Protein AF-A0A9N8KTX3-F1 (afdb_monomer_lite)

pLDDT: mean 83.5, std 16.34, range [33.81, 97.0]

Organism: NCBI:txid2773716

Secondary structure (DSSP, 8-state):
----------EEEE-TTS-EEEEE--TT--SEEEEETTEEEEE-SS-EEEEE-S---TTHHHHTT--

Foldseek 3Di:
DDPPPPPQAWDWDADPVGHTPDIDHDPPHFDDKDFEVQFIWTDDPPDIDTDGDPDGDPCHCVVVVVD

Structure (mmCIF, N/CA/C/O backbone):
data_AF-A0A9N8KTX3-F1
#
_entry.id   AF-A0A9N8KTX3-F1
#
loop_
_atom_site.group_PDB
_atom_site.id
_atom_site.type_symbol
_atom_site.label_atom_id
_atom_site.label_alt_id
_atom_site.label_comp_id
_atom_site.label_asym_id
_atom_site.label_entity_id
_atom_site.label_seq_id
_atom_site.pdbx_PDB_ins_code
_atom_site.Cartn_x
_atom_site.Cartn_y
_atom_site.Cartn_z
_atom_site.occupancy
_atom_site.B_iso_or_equiv
_atom_site.auth_seq_id
_atom_site.auth_comp_id
_atom_site.auth_asym_id
_atom_site.auth_atom_id
_atom_site.pdbx_PDB_model_num
ATOM 1 N N . MET A 1 1 ? 28.874 17.343 6.012 1.00 33.81 1 MET A N 1
ATOM 2 C CA . MET A 1 1 ? 27.664 17.373 5.160 1.00 33.81 1 MET A CA 1
ATOM 3 C C . MET A 1 1 ? 27.325 15.932 4.775 1.00 33.81 1 MET A C 1
ATOM 5 O O . MET A 1 1 ? 28.063 15.336 4.007 1.00 33.81 1 MET A O 1
ATOM 9 N N . ARG A 1 2 ? 26.320 15.307 5.409 1.00 35.19 2 ARG A N 1
ATOM 10 C CA . ARG A 1 2 ? 25.966 13.889 5.186 1.00 35.19 2 ARG A CA 1
ATOM 11 C C . ARG A 1 2 ? 24.857 13.842 4.134 1.00 35.19 2 ARG A C 1
ATOM 13 O O . ARG A 1 2 ? 23.736 14.247 4.432 1.00 35.19 2 ARG A O 1
ATOM 20 N N . LEU A 1 3 ? 25.175 13.404 2.917 1.00 35.44 3 LEU A N 1
ATOM 21 C CA . LEU A 1 3 ? 24.185 13.134 1.872 1.00 35.44 3 LEU A CA 1
ATOM 22 C C . LEU A 1 3 ? 23.237 12.049 2.396 1.00 35.44 3 LEU A C 1
ATOM 24 O O . LEU A 1 3 ? 23.607 10.878 2.477 1.00 35.44 3 LEU A O 1
ATOM 28 N N . ARG A 1 4 ? 22.025 12.432 2.813 1.00 43.31 4 ARG A N 1
ATOM 29 C CA . ARG A 1 4 ? 20.958 11.468 3.091 1.00 43.31 4 ARG A CA 1
ATOM 30 C C . ARG A 1 4 ? 20.415 10.988 1.751 1.00 43.31 4 ARG A C 1
ATOM 32 O O . ARG A 1 4 ? 19.370 11.441 1.300 1.00 43.31 4 ARG A O 1
ATOM 39 N N . ASN A 1 5 ? 21.138 10.068 1.125 1.00 40.75 5 ASN A N 1
ATOM 40 C CA . ASN A 1 5 ? 20.563 9.191 0.117 1.00 40.75 5 ASN A CA 1
ATOM 41 C C . ASN A 1 5 ? 19.596 8.247 0.839 1.00 40.75 5 ASN A C 1
ATOM 43 O O . ASN A 1 5 ? 19.911 7.087 1.092 1.00 40.75 5 ASN A O 1
ATOM 47 N N . TYR A 1 6 ? 18.411 8.745 1.199 1.00 45.56 6 TYR A N 1
ATOM 48 C CA . TYR A 1 6 ? 17.267 7.856 1.287 1.00 45.56 6 TYR A CA 1
ATOM 49 C C . TYR A 1 6 ? 17.022 7.427 -0.154 1.00 45.56 6 TYR A C 1
ATOM 51 O O . TYR A 1 6 ? 16.382 8.145 -0.920 1.00 45.56 6 TYR A O 1
ATOM 59 N N . LEU A 1 7 ? 17.588 6.282 -0.547 1.00 48.72 7 LEU A N 1
ATOM 60 C CA . LEU A 1 7 ? 16.966 5.453 -1.571 1.00 48.72 7 LEU A CA 1
ATOM 61 C C . LEU A 1 7 ? 15.469 5.540 -1.291 1.00 48.72 7 LEU A C 1
ATOM 63 O O . LEU A 1 7 ? 15.042 5.163 -0.200 1.00 48.72 7 LEU A O 1
ATOM 67 N N . LEU A 1 8 ? 14.708 6.159 -2.196 1.00 55.53 8 LEU A N 1
ATOM 68 C CA . LEU A 1 8 ? 13.256 6.200 -2.107 1.00 55.53 8 LEU A CA 1
ATOM 69 C C . LEU A 1 8 ? 12.817 4.741 -2.152 1.00 55.53 8 LEU A C 1
ATOM 71 O O . LEU A 1 8 ? 12.625 4.190 -3.235 1.00 55.53 8 LEU A O 1
ATOM 75 N N . MET A 1 9 ? 12.756 4.095 -0.985 1.00 58.12 9 MET A N 1
ATOM 76 C CA . MET A 1 9 ? 12.266 2.740 -0.883 1.00 58.12 9 MET A CA 1
ATOM 77 C C . MET A 1 9 ? 10.834 2.809 -1.385 1.00 58.12 9 MET A C 1
ATOM 79 O O . MET A 1 9 ? 10.025 3.629 -0.932 1.00 58.12 9 MET A O 1
ATOM 83 N N . ARG A 1 10 ? 10.619 2.035 -2.442 1.00 74.81 10 ARG A N 1
ATOM 84 C CA . ARG A 1 10 ? 9.411 1.942 -3.244 1.00 74.81 10 ARG A CA 1
ATOM 85 C C . ARG A 1 10 ? 9.095 0.459 -3.354 1.00 74.81 10 ARG A C 1
ATOM 87 O O . ARG A 1 10 ? 10.006 -0.353 -3.532 1.00 74.81 10 ARG A O 1
ATOM 94 N N . LYS A 1 11 ? 7.816 0.098 -3.270 1.00 80.19 11 LYS A N 1
ATOM 95 C CA . LYS A 1 11 ? 7.373 -1.277 -3.514 1.00 80.19 11 LYS A CA 1
ATOM 96 C C . LYS A 1 11 ? 6.840 -1.340 -4.934 1.00 80.19 11 LYS A C 1
ATOM 98 O O . LYS A 1 11 ? 5.924 -0.601 -5.286 1.00 80.19 11 LYS A O 1
ATOM 103 N N . TYR A 1 12 ? 7.461 -2.190 -5.734 1.00 87.50 12 TYR A N 1
ATOM 104 C CA . TYR A 1 12 ? 7.130 -2.400 -7.135 1.00 87.50 12 TYR A CA 1
ATOM 105 C C . TYR A 1 12 ? 6.124 -3.545 -7.238 1.00 87.50 12 TYR A C 1
ATOM 107 O O . TYR A 1 12 ? 6.294 -4.573 -6.582 1.00 87.50 12 TYR A O 1
ATOM 115 N N . SER A 1 13 ? 5.079 -3.350 -8.034 1.00 88.06 13 SER A N 1
ATOM 116 C CA . SER A 1 13 ? 4.079 -4.371 -8.338 1.00 88.06 13 SER A CA 1
ATOM 117 C C . SER A 1 13 ? 4.346 -4.935 -9.724 1.00 88.06 13 SER A C 1
ATOM 119 O O . SER A 1 13 ? 4.556 -4.169 -10.664 1.00 88.06 13 SER A O 1
ATOM 121 N N . TRP A 1 14 ? 4.318 -6.254 -9.850 1.00 91.81 14 TRP A N 1
ATOM 122 C CA . TRP A 1 14 ? 4.640 -6.972 -11.078 1.00 91.81 14 TRP A CA 1
ATOM 123 C C . TRP A 1 14 ? 3.523 -7.956 -11.409 1.00 91.81 14 TRP A C 1
ATOM 125 O O . TRP A 1 14 ? 2.871 -8.476 -10.500 1.00 91.81 14 TRP A O 1
ATOM 135 N N . ASN A 1 15 ? 3.305 -8.225 -12.695 1.00 91.94 15 ASN A N 1
ATOM 136 C CA . ASN A 1 15 ? 2.478 -9.355 -13.110 1.00 91.94 15 ASN A CA 1
ATOM 137 C C . ASN A 1 15 ? 3.290 -10.675 -13.034 1.00 91.94 15 ASN A C 1
ATOM 139 O O . ASN A 1 15 ? 4.514 -10.635 -12.869 1.00 91.94 15 ASN A O 1
ATOM 143 N N . PRO A 1 16 ? 2.645 -11.850 -13.173 1.00 92.75 16 PRO A N 1
ATOM 144 C CA . PRO A 1 16 ? 3.339 -13.143 -13.148 1.00 92.75 16 PRO A CA 1
ATOM 145 C C . PRO A 1 16 ? 4.383 -13.344 -14.258 1.00 92.75 16 PRO A C 1
ATOM 147 O O . PRO A 1 16 ? 5.252 -14.198 -14.125 1.00 92.75 16 PRO A O 1
ATOM 150 N N . GLU A 1 17 ? 4.317 -12.562 -15.335 1.00 97.00 17 GLU A N 1
ATOM 151 C CA . GLU A 1 17 ? 5.266 -12.590 -16.457 1.00 97.00 17 GLU A CA 1
ATOM 152 C C . GLU A 1 17 ? 6.491 -11.690 -16.212 1.00 97.00 17 GLU A C 1
ATOM 154 O O . GLU A 1 17 ? 7.398 -11.638 -17.039 1.00 97.00 17 GLU A O 1
ATOM 159 N N . GLY A 1 18 ? 6.539 -10.971 -15.085 1.00 94.12 18 GLY A N 1
ATOM 160 C CA . GLY A 1 18 ? 7.636 -10.063 -14.748 1.00 94.12 18 GLY A CA 1
ATOM 161 C C . GLY A 1 18 ? 7.517 -8.664 -15.361 1.00 94.12 18 GLY A C 1
ATOM 162 O O . GLY A 1 18 ? 8.503 -7.931 -15.400 1.00 94.12 18 GLY A O 1
ATOM 163 N N . VAL A 1 19 ? 6.330 -8.253 -15.815 1.00 96.25 19 VAL A N 1
ATOM 164 C CA . VAL A 1 19 ? 6.052 -6.885 -16.284 1.00 96.25 19 VAL A CA 1
ATOM 165 C C . VAL A 1 19 ? 5.723 -5.980 -15.098 1.00 96.25 19 VAL A C 1
ATOM 167 O O . VAL A 1 19 ? 4.864 -6.309 -14.277 1.00 96.25 19 VAL A O 1
ATOM 170 N N . LEU A 1 20 ? 6.388 -4.822 -15.009 1.00 93.88 20 LEU A N 1
ATOM 171 C CA . LEU A 1 20 ? 6.129 -3.827 -13.967 1.00 93.88 20 LEU A CA 1
ATOM 172 C C . LEU A 1 20 ? 4.756 -3.181 -14.189 1.00 93.88 20 LEU A C 1
ATOM 174 O O . LEU A 1 20 ? 4.548 -2.478 -15.173 1.00 93.88 20 LEU A O 1
ATOM 178 N N . LEU A 1 21 ? 3.843 -3.376 -13.241 1.00 91.12 21 LEU A N 1
ATOM 179 C CA . LEU A 1 21 ? 2.489 -2.818 -13.272 1.00 91.12 21 LEU A CA 1
ATOM 180 C C . LEU A 1 21 ? 2.399 -1.452 -12.590 1.00 91.12 21 LEU A C 1
ATOM 182 O O . LEU A 1 21 ? 1.516 -0.657 -12.901 1.00 91.12 21 LEU A O 1
ATOM 186 N N . GLY A 1 22 ? 3.287 -1.173 -11.635 1.00 90.19 22 GLY A N 1
ATOM 187 C CA . GLY A 1 22 ? 3.273 0.103 -10.931 1.00 90.19 22 GLY A CA 1
ATOM 188 C C . GLY A 1 22 ? 4.108 0.127 -9.660 1.00 90.19 22 GLY A C 1
ATOM 189 O O . GLY A 1 22 ? 4.824 -0.820 -9.330 1.00 90.19 22 GLY A O 1
ATOM 190 N N . VAL A 1 23 ? 4.012 1.245 -8.941 1.00 89.19 23 VAL A N 1
ATOM 191 C CA . VAL A 1 23 ? 4.814 1.518 -7.747 1.00 89.19 23 VAL A CA 1
ATOM 192 C C . VAL A 1 23 ? 3.946 2.098 -6.640 1.00 89.19 23 VAL A C 1
ATOM 194 O O . VAL A 1 23 ? 3.261 3.097 -6.844 1.00 89.19 23 VAL A O 1
ATOM 197 N N . PHE A 1 24 ? 4.046 1.531 -5.441 1.00 88.44 24 PHE A N 1
ATOM 198 C CA . PHE A 1 24 ? 3.533 2.157 -4.229 1.00 88.44 24 PHE A CA 1
ATOM 199 C C . PHE A 1 24 ? 4.595 3.084 -3.636 1.00 88.44 24 PHE A C 1
ATOM 201 O O . PHE A 1 24 ? 5.720 2.659 -3.341 1.00 88.44 24 PHE A O 1
ATOM 208 N N . ALA A 1 25 ? 4.221 4.344 -3.427 1.00 88.75 25 ALA A N 1
ATOM 209 C CA . ALA A 1 25 ? 5.050 5.361 -2.796 1.00 88.75 25 ALA A CA 1
ATOM 210 C C . ALA A 1 25 ? 4.267 6.039 -1.668 1.00 88.75 25 ALA A C 1
ATOM 212 O O . ALA A 1 25 ? 3.123 6.447 -1.850 1.00 88.75 25 ALA A O 1
ATOM 213 N N . VAL A 1 26 ? 4.899 6.163 -0.503 1.00 87.62 26 VAL A N 1
ATOM 214 C CA . VAL A 1 26 ? 4.342 6.850 0.667 1.00 87.62 26 VAL A CA 1
ATOM 215 C C . VAL A 1 26 ? 5.364 7.847 1.208 1.00 87.62 26 VAL A C 1
ATOM 217 O O . VAL A 1 26 ? 6.568 7.724 0.964 1.00 87.62 26 VAL A O 1
ATOM 220 N N . SER A 1 27 ? 4.886 8.857 1.933 1.00 87.62 27 SER A N 1
ATOM 221 C CA . SER A 1 27 ? 5.753 9.863 2.550 1.00 87.62 27 SER A CA 1
ATOM 222 C C . SER A 1 27 ? 6.720 9.209 3.544 1.00 87.62 27 SER A C 1
ATOM 224 O O . SER A 1 27 ? 6.297 8.464 4.427 1.00 87.62 27 SER A O 1
ATOM 226 N N . GLY A 1 28 ? 8.017 9.493 3.398 1.00 87.25 28 GLY A N 1
ATOM 227 C CA . GLY A 1 28 ? 9.074 8.885 4.213 1.00 87.25 28 GLY A CA 1
ATOM 228 C C . GLY A 1 28 ? 9.579 7.529 3.707 1.00 87.25 28 GLY A C 1
ATOM 229 O O . GLY A 1 28 ? 10.417 6.929 4.367 1.00 87.25 28 GLY A O 1
ATOM 230 N N . GLY A 1 29 ? 9.116 7.059 2.542 1.00 85.88 29 GLY A N 1
ATOM 231 C CA . GLY A 1 29 ? 9.497 5.756 1.985 1.00 85.88 29 GLY A CA 1
ATOM 232 C C . GLY A 1 29 ? 8.729 4.595 2.620 1.00 85.88 29 GLY A C 1
ATOM 233 O O . GLY A 1 29 ? 8.022 4.775 3.613 1.00 85.88 29 GLY A O 1
ATOM 234 N N . ASN A 1 30 ? 8.834 3.405 2.023 1.00 81.50 30 ASN A N 1
ATOM 235 C CA . ASN A 1 30 ? 8.201 2.188 2.537 1.00 81.50 30 ASN A CA 1
ATOM 236 C C . ASN A 1 30 ? 9.225 1.113 2.921 1.00 81.50 30 ASN A C 1
ATOM 238 O O . ASN A 1 30 ? 9.975 0.617 2.087 1.00 81.50 30 ASN A O 1
ATOM 242 N N . ALA A 1 31 ? 9.207 0.697 4.186 1.00 85.12 31 ALA A N 1
ATOM 243 C CA . ALA A 1 31 ? 10.045 -0.399 4.660 1.00 85.12 31 ALA A CA 1
ATOM 244 C C . ALA A 1 31 ? 9.380 -1.747 4.338 1.00 85.12 31 ALA A C 1
ATOM 246 O O . ALA A 1 31 ? 9.989 -2.641 3.739 1.00 85.12 31 ALA A O 1
ATOM 247 N N . ASN A 1 32 ? 8.090 -1.876 4.662 1.00 90.00 32 ASN A N 1
ATOM 248 C CA . ASN A 1 32 ? 7.364 -3.136 4.540 1.00 90.00 32 ASN A CA 1
ATOM 249 C C . ASN A 1 32 ? 5.854 -2.927 4.302 1.00 90.00 32 ASN A C 1
ATOM 251 O O . ASN A 1 32 ? 5.360 -1.795 4.318 1.00 90.00 32 ASN A O 1
ATOM 255 N N . PHE A 1 33 ? 5.140 -4.014 4.013 1.00 92.50 33 PHE A N 1
ATOM 256 C CA . PHE A 1 33 ? 3.699 -4.023 3.783 1.00 92.50 33 PHE A CA 1
ATOM 257 C C . PHE A 1 33 ? 3.064 -5.352 4.215 1.00 92.50 33 PHE A C 1
ATOM 259 O O . PHE A 1 33 ? 3.752 -6.363 4.330 1.00 92.50 33 PHE A O 1
ATOM 266 N N . ALA A 1 34 ? 1.749 -5.349 4.428 1.00 92.19 34 ALA A N 1
ATOM 267 C CA . ALA A 1 34 ? 0.963 -6.548 4.708 1.00 92.19 34 ALA A CA 1
ATOM 268 C C . ALA A 1 34 ? -0.430 -6.439 4.079 1.00 92.19 34 ALA A C 1
ATOM 270 O O . ALA A 1 34 ? -1.124 -5.438 4.278 1.00 92.19 34 ALA A O 1
ATOM 271 N N . PHE A 1 35 ? -0.842 -7.463 3.329 1.00 93.25 35 PHE A N 1
ATOM 272 C CA . PHE A 1 35 ? -2.221 -7.565 2.857 1.00 93.25 35 PHE A CA 1
ATOM 273 C C . PHE A 1 35 ? -3.164 -7.837 4.029 1.00 93.25 35 PHE A C 1
ATOM 275 O O . PHE A 1 35 ? -2.832 -8.581 4.949 1.00 93.25 35 PHE A O 1
ATOM 282 N N . VAL A 1 36 ? -4.344 -7.231 3.975 1.00 93.25 36 VAL A N 1
ATOM 283 C CA . VAL A 1 36 ? -5.425 -7.391 4.952 1.00 93.25 36 VAL A CA 1
ATOM 284 C C . VAL A 1 36 ? -6.762 -7.456 4.212 1.00 93.25 36 VAL A C 1
ATOM 286 O O . VAL A 1 36 ? -6.825 -7.063 3.043 1.00 93.25 36 VAL A O 1
ATOM 289 N N . PRO A 1 37 ? -7.857 -7.900 4.850 1.00 91.69 37 PRO A N 1
ATOM 290 C CA . PRO A 1 37 ? -9.165 -7.878 4.209 1.00 91.69 37 PRO A CA 1
ATOM 291 C C . PRO A 1 37 ? -9.516 -6.466 3.712 1.00 91.69 37 PRO A C 1
ATOM 293 O O . PRO A 1 37 ? -9.464 -5.489 4.466 1.00 91.69 37 PRO A O 1
ATOM 296 N N . GLY A 1 38 ? -9.831 -6.354 2.420 1.00 90.81 38 GLY A N 1
ATOM 297 C CA . GLY A 1 38 ? -10.174 -5.087 1.766 1.00 90.81 38 GLY A CA 1
ATOM 298 C C . GLY A 1 38 ? -8.995 -4.157 1.450 1.00 90.81 38 GLY A C 1
ATOM 299 O O . GLY A 1 38 ? -9.222 -3.017 1.038 1.00 90.81 38 GLY A O 1
A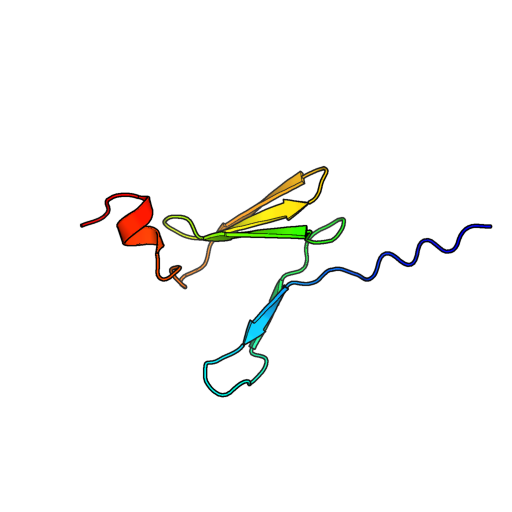TOM 300 N N . GLY A 1 39 ? -7.744 -4.596 1.628 1.00 93.81 39 GLY A N 1
ATOM 301 C CA . GLY A 1 39 ? -6.607 -3.847 1.105 1.00 93.81 39 GLY A CA 1
ATOM 302 C C . GLY A 1 39 ? -5.245 -4.232 1.670 1.00 93.81 39 GLY A C 1
ATOM 303 O O . GLY A 1 39 ? -4.889 -5.404 1.773 1.00 93.81 39 GLY A O 1
ATOM 304 N N . MET A 1 40 ? -4.434 -3.226 1.989 1.00 93.69 40 MET A N 1
ATOM 305 C CA . MET A 1 40 ? -3.059 -3.422 2.444 1.00 93.69 40 MET A CA 1
ATOM 306 C C . MET A 1 40 ? -2.611 -2.301 3.375 1.00 93.69 40 MET A C 1
ATOM 308 O O . MET A 1 40 ? -2.938 -1.128 3.178 1.00 93.69 40 MET A O 1
ATOM 312 N N . TYR A 1 41 ? -1.807 -2.667 4.367 1.00 94.81 41 TYR A N 1
ATOM 313 C CA . TYR A 1 41 ? -1.021 -1.721 5.140 1.00 94.81 41 TYR A CA 1
ATOM 314 C C . TYR A 1 41 ? 0.372 -1.571 4.543 1.00 94.81 41 TYR A C 1
ATOM 316 O O . TYR A 1 41 ? 1.019 -2.561 4.215 1.00 94.81 41 TYR A O 1
ATOM 324 N N . ILE A 1 42 ? 0.850 -0.335 4.447 1.00 93.81 42 ILE A N 1
ATOM 325 C CA . ILE A 1 42 ? 2.234 0.008 4.110 1.00 93.81 42 ILE A CA 1
ATOM 3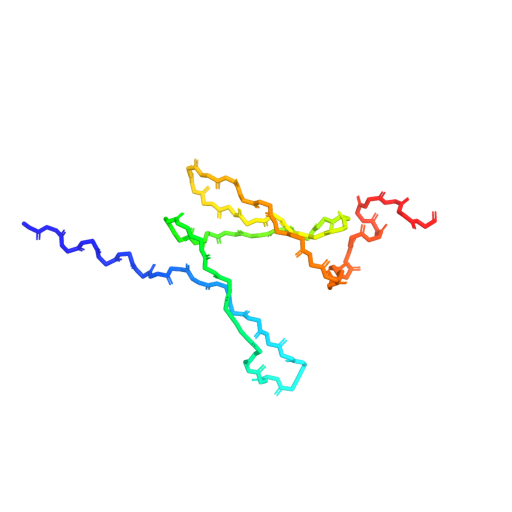26 C C . ILE A 1 42 ? 2.800 0.765 5.301 1.00 93.81 42 ILE A C 1
ATOM 328 O O . ILE A 1 42 ? 2.137 1.659 5.822 1.00 93.81 42 ILE A O 1
ATOM 332 N N . PHE A 1 43 ? 4.012 0.447 5.734 1.00 92.88 43 PHE A N 1
ATOM 333 C CA . PHE A 1 43 ? 4.606 1.124 6.878 1.00 92.88 43 PHE A CA 1
ATOM 334 C C . PHE A 1 43 ? 6.094 1.386 6.711 1.00 92.88 43 PHE A C 1
ATOM 336 O O . PHE A 1 43 ? 6.809 0.741 5.935 1.00 92.88 43 PHE A O 1
ATOM 343 N N . ASN A 1 44 ? 6.528 2.383 7.464 1.00 90.56 44 ASN A N 1
ATOM 344 C CA . ASN A 1 44 ? 7.918 2.676 7.753 1.00 90.56 44 ASN A CA 1
ATOM 345 C C . ASN A 1 44 ? 8.089 2.808 9.270 1.00 90.56 44 ASN A C 1
ATOM 347 O O . ASN A 1 44 ? 7.168 2.524 10.036 1.00 90.56 44 ASN A O 1
ATOM 351 N N . GLU A 1 45 ? 9.267 3.232 9.704 1.00 89.88 45 GLU A N 1
ATOM 352 C CA . GLU A 1 45 ? 9.642 3.333 11.114 1.00 89.88 45 GLU A CA 1
ATOM 353 C C . GLU A 1 45 ? 8.791 4.350 11.897 1.00 89.88 45 GLU A C 1
ATOM 355 O O . GLU A 1 45 ? 8.811 4.348 13.125 1.00 89.88 45 GLU A O 1
ATOM 360 N N . TYR A 1 46 ? 8.044 5.220 11.206 1.00 90.81 46 TYR A N 1
ATOM 361 C CA . TYR A 1 46 ? 7.357 6.366 11.807 1.00 90.81 46 TYR A CA 1
ATOM 362 C C . TYR A 1 46 ? 5.851 6.409 11.543 1.00 90.81 46 TYR A C 1
ATOM 364 O O . TYR A 1 46 ? 5.125 7.094 12.265 1.00 90.81 46 TYR A O 1
ATOM 372 N N . LYS A 1 47 ? 5.371 5.764 10.475 1.00 93.62 47 LYS 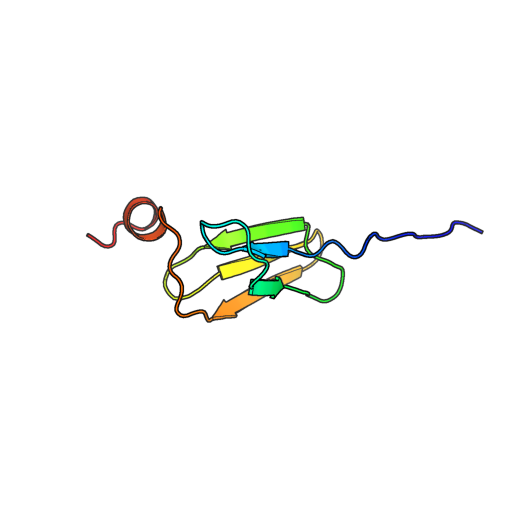A N 1
ATOM 373 C CA . LYS A 1 47 ? 3.988 5.876 10.001 1.00 93.62 47 LYS A CA 1
ATOM 374 C C . LYS A 1 47 ? 3.467 4.555 9.450 1.00 93.62 47 LYS A C 1
ATOM 376 O O . 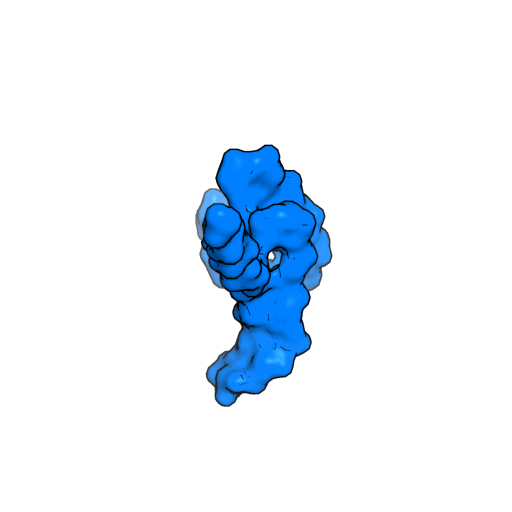LYS A 1 47 ? 4.178 3.811 8.776 1.00 93.62 47 LYS A O 1
ATOM 381 N N . LEU A 1 48 ? 2.172 4.349 9.673 1.00 94.50 48 LEU A N 1
ATOM 382 C CA . LEU A 1 48 ? 1.357 3.302 9.070 1.00 94.50 48 LEU A CA 1
ATOM 383 C C . LEU A 1 48 ? 0.363 3.947 8.097 1.00 94.50 48 LEU A C 1
ATOM 385 O O . LEU A 1 48 ? -0.340 4.892 8.450 1.00 94.50 48 LEU A O 1
ATOM 389 N N . PHE A 1 49 ? 0.298 3.424 6.880 1.00 94.25 49 PHE A N 1
ATOM 390 C CA . PHE A 1 49 ? -0.601 3.861 5.819 1.00 94.25 49 PHE A CA 1
ATOM 391 C C . PHE A 1 49 ? -1.547 2.719 5.465 1.00 94.25 49 PHE A C 1
ATOM 393 O O . PHE A 1 49 ? -1.105 1.581 5.310 1.00 94.25 49 PHE A O 1
ATOM 400 N N . LYS A 1 50 ? -2.834 3.022 5.291 1.00 93.69 50 LYS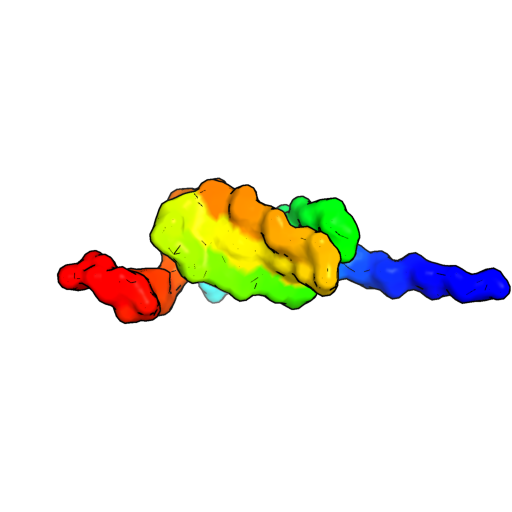 A N 1
ATOM 401 C CA . LYS A 1 50 ? -3.823 2.069 4.779 1.00 93.69 50 LYS A CA 1
ATOM 402 C C . LYS A 1 50 ? -4.141 2.404 3.331 1.00 93.69 50 LYS A C 1
ATOM 404 O O . LYS A 1 50 ? -4.421 3.559 3.017 1.00 93.69 50 LYS A O 1
ATOM 409 N N . VAL A 1 51 ? -4.119 1.394 2.474 1.00 91.44 51 VAL A N 1
ATOM 410 C CA . VAL A 1 51 ? -4.491 1.518 1.066 1.00 91.44 51 VAL A CA 1
ATOM 411 C C . VAL A 1 51 ? -5.609 0.525 0.782 1.00 91.44 51 VAL A C 1
ATOM 413 O O . VAL A 1 51 ? -5.485 -0.661 1.083 1.00 91.44 51 VAL A O 1
ATOM 416 N N . THR A 1 52 ? -6.701 1.019 0.207 1.00 91.69 52 THR A N 1
ATOM 417 C CA . THR A 1 52 ? -7.779 0.177 -0.317 1.00 91.69 52 THR A CA 1
ATOM 418 C C . THR A 1 52 ? -7.392 -0.293 -1.712 1.00 91.69 52 THR A C 1
ATOM 420 O O . THR A 1 52 ? -6.995 0.515 -2.552 1.00 91.69 52 THR A O 1
ATOM 423 N N . LEU A 1 53 ? -7.499 -1.593 -1.965 1.00 87.81 53 LEU A N 1
ATOM 424 C CA . LEU A 1 53 ? -7.201 -2.210 -3.257 1.00 87.81 53 LEU A CA 1
ATOM 425 C C . LEU A 1 53 ? -8.207 -3.330 -3.520 1.00 87.81 53 LEU A C 1
ATOM 427 O O . LEU A 1 53 ? -8.667 -3.976 -2.584 1.00 87.81 53 LEU A O 1
ATOM 431 N N . GLN A 1 54 ? -8.502 -3.584 -4.797 1.00 85.38 54 GLN A N 1
ATOM 432 C CA . GLN A 1 54 ? -9.280 -4.759 -5.206 1.00 85.38 54 GLN A CA 1
ATOM 433 C C . GLN A 1 54 ? -8.478 -6.064 -5.138 1.00 85.38 54 GLN A C 1
ATOM 435 O O . GLN A 1 54 ? -9.067 -7.132 -5.022 1.00 85.38 54 GLN A O 1
ATOM 440 N N . ALA A 1 55 ? -7.149 -5.992 -5.237 1.00 83.31 55 ALA A N 1
ATOM 441 C CA . ALA A 1 55 ? -6.300 -7.171 -5.141 1.00 83.31 55 ALA A CA 1
ATOM 442 C C . ALA A 1 55 ? -6.306 -7.726 -3.708 1.00 83.31 55 ALA A C 1
ATOM 444 O O . ALA A 1 55 ? -6.144 -6.972 -2.748 1.00 83.31 55 ALA A O 1
ATOM 445 N N . GLU A 1 56 ? -6.437 -9.046 -3.578 1.00 85.25 56 GLU A N 1
ATOM 446 C CA . GLU A 1 56 ? -6.388 -9.755 -2.299 1.00 85.25 56 GLU A CA 1
ATOM 447 C C . GLU A 1 56 ? -5.083 -10.553 -2.192 1.00 85.25 56 GLU A C 1
ATOM 449 O O . GLU A 1 56 ? -4.675 -11.245 -3.128 1.00 85.25 56 GLU A O 1
ATOM 454 N N . GLY A 1 57 ? -4.404 -10.446 -1.048 1.00 85.81 57 GLY A N 1
ATOM 455 C CA . GLY A 1 57 ? -3.211 -11.244 -0.784 1.00 85.81 57 GLY A CA 1
ATOM 456 C C . GLY A 1 57 ? -3.565 -12.723 -0.652 1.00 85.81 57 GLY A C 1
ATOM 457 O O . GLY A 1 57 ? -4.537 -13.070 0.013 1.00 85.81 57 GLY A O 1
ATOM 458 N N . ARG A 1 58 ? -2.740 -13.600 -1.234 1.00 87.44 58 ARG A N 1
ATOM 459 C CA . ARG A 1 58 ? -2.968 -15.057 -1.277 1.00 87.44 58 ARG A CA 1
ATOM 460 C C . ARG A 1 58 ? -3.354 -15.664 0.076 1.00 87.44 58 ARG A C 1
ATOM 462 O O . ARG A 1 58 ? -4.223 -16.524 0.134 1.00 87.44 58 ARG A O 1
ATOM 469 N N . GLU A 1 59 ? -2.701 -15.217 1.143 1.00 89.50 59 GLU A N 1
ATOM 470 C CA . GLU A 1 59 ? -2.863 -15.790 2.481 1.00 89.50 59 GLU A CA 1
ATOM 471 C C . GLU A 1 59 ? -3.942 -15.089 3.322 1.00 89.50 59 GLU A C 1
ATOM 473 O O . GLU A 1 59 ? -4.286 -15.588 4.387 1.00 89.50 59 GLU A O 1
ATOM 478 N N . VAL A 1 60 ? -4.545 -13.987 2.846 1.00 89.75 60 VAL A N 1
ATOM 479 C CA . VAL A 1 60 ? -5.507 -13.187 3.633 1.00 89.75 60 VAL A CA 1
ATOM 480 C C . VAL 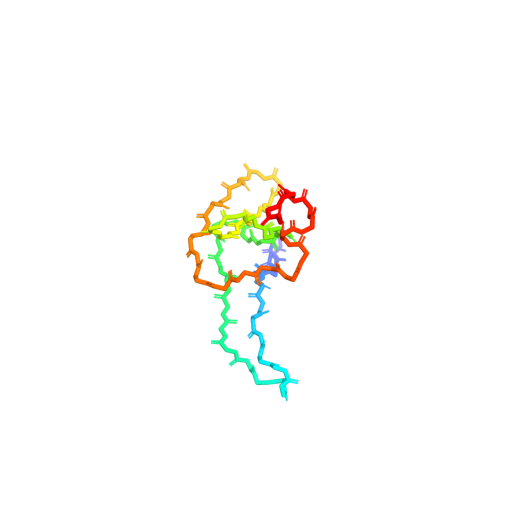A 1 60 ? -6.670 -14.039 4.138 1.00 89.75 60 VAL A C 1
ATOM 482 O O . VAL A 1 60 ? -7.009 -13.983 5.315 1.00 89.75 60 VAL A O 1
ATOM 485 N N . LYS A 1 61 ? -7.256 -14.886 3.288 1.00 88.00 61 LYS A N 1
ATOM 486 C CA . LYS A 1 61 ? -8.378 -15.742 3.706 1.00 88.00 61 LYS A CA 1
ATOM 487 C C . LYS A 1 61 ? -7.999 -16.721 4.812 1.00 88.00 61 LYS A C 1
ATOM 489 O O . LYS A 1 61 ? -8.798 -16.955 5.714 1.00 88.00 61 LYS A O 1
ATOM 494 N N . ARG A 1 62 ? -6.789 -17.281 4.748 1.00 90.19 62 ARG A N 1
ATOM 495 C CA . ARG A 1 62 ? -6.277 -18.217 5.753 1.00 90.19 62 ARG A CA 1
ATOM 496 C C . ARG A 1 62 ? -5.961 -17.489 7.054 1.00 90.19 62 ARG A C 1
ATOM 498 O O . ARG A 1 62 ? -6.416 -17.915 8.109 1.00 90.19 62 ARG A O 1
ATOM 505 N N . ASP A 1 63 ? -5.213 -16.395 6.959 1.00 91.00 63 ASP A N 1
ATOM 506 C CA . ASP A 1 63 ? -4.682 -15.664 8.109 1.00 91.00 63 ASP A CA 1
ATOM 507 C C . ASP A 1 63 ? -5.795 -14.958 8.911 1.00 91.00 63 ASP A C 1
ATOM 509 O O . ASP A 1 63 ? -5.634 -14.718 10.105 1.00 91.00 63 ASP A O 1
ATOM 513 N N . PHE A 1 64 ? -6.941 -14.672 8.276 1.00 90.62 64 PHE A N 1
ATOM 514 C CA . PHE A 1 64 ? -8.099 -14.017 8.898 1.00 90.62 64 PHE A CA 1
ATOM 515 C C . PHE A 1 64 ? -9.339 -14.916 9.047 1.00 90.62 64 PHE A C 1
ATOM 517 O O . PHE A 1 64 ? -10.376 -14.429 9.491 1.00 90.62 64 PHE A O 1
ATOM 524 N N . GLY A 1 65 ? -9.259 -16.205 8.695 1.00 88.38 65 GLY A N 1
ATOM 525 C CA . GLY A 1 65 ? -10.367 -17.151 8.880 1.00 88.38 65 GLY A CA 1
ATOM 526 C C . GLY A 1 65 ? -11.633 -16.804 8.086 1.00 88.38 65 GLY A C 1
ATOM 527 O O . GLY A 1 65 ? -12.731 -16.909 8.617 1.00 88.38 65 GLY A O 1
ATOM 528 N N . LEU A 1 66 ? -11.487 -16.350 6.836 1.00 83.25 66 LEU A N 1
ATOM 529 C CA . LEU A 1 66 ? -12.601 -15.899 5.982 1.00 83.25 66 LEU A CA 1
ATOM 530 C C . LEU A 1 66 ? -13.222 -17.025 5.130 1.00 83.25 66 LEU A C 1
ATOM 532 O O . LEU A 1 66 ? -13.717 -16.762 4.031 1.00 83.25 66 LEU A O 1
ATOM 536 N N . TYR A 1 67 ? -13.132 -18.271 5.594 1.00 78.19 67 TYR A N 1
ATOM 537 C CA . TYR A 1 67 ? -13.674 -19.460 4.930 1.00 78.19 67 TYR A CA 1
ATOM 538 C C . TYR A 1 67 ? -14.928 -19.980 5.629 1.00 78.19 67 TYR A C 1
ATOM 540 O O . TYR A 1 67 ? -15.028 -19.822 6.866 1.00 78.19 67 TYR A O 1
#

Radius of gyration: 14.42 Å; chains: 1; bounding box: 41×37×28 Å

Sequence (67 aa):
MRLRNYLLMRKYSWNPEGVLLGVFAVSGGNANFAFVPGGMYIFNEYKLFKVTLQAEGREVKRDFGLY